Protein AF-A0A2W2H680-F1 (afdb_monomer_lite)

Foldseek 3Di:
DDPVVVVVVVVVVVVVCVVVVHDDDDDDLVNCQVPVQVVVVVVCVVVVPDDPPPDGRDDPDHRPDDPVNVVVVVVVVVVVVDPDDD

pLDDT: mean 83.33, std 11.84, range [46.09, 95.88]

Sequence (86 aa):
MTTWWIERDNAAWEAWFASAGMQPYVVRYEELCGDMAGVTRDIVAFLQIEMPTGRAVVARHRCQADELNERWIARYQREAAHPRPA

Organism: NCBI:txid2666298

Radius of gyration: 18.55 Å; chains: 1; bounding box: 39×31×52 Å

InterPro domains:
  IPR024628 Sulphotransferase Stf0, domain [PF09037] (6-79)
  IPR027417 P-loop containing nucleoside triphosphate hydrolase [G3DSA:3.40.50.300] (2-83)
  IPR027417 P-loop containing nucleoside triphosphate hydrolase [SSF52540] (5-80)

Structure (mmCIF, N/CA/C/O backbone):
data_AF-A0A2W2H680-F1
#
_entry.id   AF-A0A2W2H680-F1
#
loop_
_atom_site.group_PDB
_atom_site.id
_atom_site.type_symbol
_atom_site.label_atom_id
_atom_site.label_alt_id
_atom_site.label_comp_id
_atom_site.label_asym_id
_atom_site.label_entity_id
_atom_site.label_seq_id
_atom_site.pdbx_PDB_ins_code
_atom_site.Cartn_x
_atom_site.Cartn_y
_atom_site.Cartn_z
_atom_site.occupancy
_atom_site.B_iso_or_equiv
_atom_site.auth_seq_id
_atom_site.auth_comp_id
_atom_site.auth_asym_id
_atom_site.auth_atom_id
_atom_site.pdbx_PDB_model_num
ATOM 1 N N . MET A 1 1 ? 16.435 -7.611 -18.949 1.00 46.09 1 MET A N 1
ATOM 2 C CA . MET A 1 1 ? 15.992 -8.703 -18.058 1.00 46.09 1 MET A CA 1
ATOM 3 C C . MET A 1 1 ? 14.625 -8.298 -17.550 1.00 46.09 1 MET A C 1
ATOM 5 O O . MET A 1 1 ? 14.500 -7.264 -16.916 1.00 46.09 1 MET A O 1
ATOM 9 N N . THR A 1 2 ? 13.610 -8.974 -18.052 1.00 52.88 2 THR A N 1
ATOM 10 C CA . THR A 1 2 ? 12.228 -8.504 -18.165 1.00 52.88 2 THR A CA 1
ATOM 11 C C . THR A 1 2 ? 11.434 -8.640 -16.867 1.00 52.88 2 THR A C 1
ATOM 13 O O . THR A 1 2 ? 11.495 -9.676 -16.212 1.00 52.88 2 THR A O 1
ATOM 16 N N . THR A 1 3 ? 10.624 -7.625 -16.569 1.00 60.94 3 THR A N 1
ATOM 17 C CA . THR A 1 3 ? 9.696 -7.485 -15.429 1.00 60.94 3 THR A CA 1
ATOM 18 C C . THR A 1 3 ? 8.625 -8.587 -15.329 1.00 60.94 3 THR A C 1
ATOM 20 O O . THR A 1 3 ? 7.894 -8.630 -14.347 1.00 60.94 3 THR A O 1
ATOM 23 N N . TRP A 1 4 ? 8.577 -9.524 -16.286 1.00 66.31 4 TRP A N 1
ATOM 24 C CA . TRP A 1 4 ? 7.669 -10.680 -16.336 1.00 66.31 4 TRP A CA 1
ATOM 25 C C . TRP A 1 4 ? 7.573 -11.473 -15.025 1.00 66.31 4 TRP A C 1
ATOM 27 O O . TRP A 1 4 ? 6.534 -12.063 -14.748 1.00 66.31 4 TRP A O 1
ATOM 37 N N . TRP A 1 5 ? 8.633 -11.507 -14.210 1.00 81.62 5 TRP A N 1
ATOM 38 C CA . TRP A 1 5 ? 8.586 -12.189 -12.914 1.00 81.62 5 TRP A CA 1
ATOM 39 C C . TRP A 1 5 ? 7.693 -11.450 -11.900 1.00 81.62 5 TRP A C 1
ATOM 41 O O . TRP A 1 5 ? 6.954 -12.109 -11.182 1.00 81.62 5 TRP A O 1
ATOM 51 N N . ILE A 1 6 ? 7.700 -10.111 -11.888 1.00 80.00 6 ILE A N 1
ATOM 52 C CA . ILE A 1 6 ? 6.873 -9.302 -10.976 1.00 80.00 6 ILE A CA 1
ATOM 53 C C . ILE A 1 6 ? 5.394 -9.479 -11.320 1.00 80.00 6 ILE A C 1
ATOM 55 O O . ILE A 1 6 ? 4.576 -9.718 -10.440 1.00 80.00 6 ILE A O 1
ATOM 59 N N . GLU A 1 7 ? 5.052 -9.407 -12.607 1.00 84.56 7 GLU A N 1
ATOM 60 C CA . GLU A 1 7 ? 3.675 -9.599 -13.073 1.00 84.56 7 GLU A CA 1
ATOM 61 C C . GLU A 1 7 ? 3.177 -11.016 -12.780 1.00 84.56 7 GLU A C 1
ATOM 63 O O . GLU A 1 7 ? 2.059 -11.196 -12.299 1.00 84.56 7 GLU A O 1
ATOM 68 N N . ARG A 1 8 ? 4.025 -12.027 -13.007 1.00 89.88 8 ARG A N 1
ATOM 69 C CA . ARG A 1 8 ? 3.699 -13.421 -12.696 1.00 89.88 8 ARG A CA 1
ATOM 70 C C . ARG A 1 8 ? 3.493 -13.637 -11.199 1.00 89.88 8 ARG A C 1
ATOM 72 O O . ARG A 1 8 ? 2.559 -14.337 -10.817 1.00 89.88 8 ARG A O 1
ATOM 79 N N . ASP A 1 9 ? 4.356 -13.068 -10.367 1.00 87.88 9 ASP A N 1
ATOM 80 C CA . ASP A 1 9 ? 4.262 -13.218 -8.919 1.00 87.88 9 ASP A CA 1
ATOM 81 C C . ASP A 1 9 ? 3.023 -12.478 -8.375 1.00 87.88 9 ASP A C 1
ATOM 83 O O . ASP A 1 9 ? 2.311 -13.031 -7.538 1.00 87.88 9 ASP A O 1
ATOM 87 N N . ASN A 1 10 ? 2.685 -11.298 -8.914 1.00 87.94 10 ASN A N 1
ATOM 88 C CA . ASN A 1 10 ? 1.435 -10.595 -8.595 1.00 87.94 10 ASN A CA 1
ATOM 89 C C . ASN A 1 10 ? 0.200 -11.424 -8.981 1.00 87.94 10 ASN A C 1
ATOM 91 O O . ASN A 1 10 ? -0.692 -11.620 -8.157 1.00 87.94 10 ASN A O 1
ATOM 95 N N . ALA A 1 11 ? 0.176 -11.985 -10.193 1.00 90.38 11 ALA A N 1
ATOM 96 C CA . ALA A 1 11 ? -0.919 -12.842 -10.645 1.00 90.38 11 ALA A CA 1
ATOM 97 C C . ALA A 1 11 ? -1.057 -14.117 -9.790 1.00 90.38 11 ALA A C 1
ATOM 99 O O . ALA A 1 11 ? -2.166 -14.591 -9.540 1.00 90.38 11 ALA A O 1
ATOM 100 N N . ALA A 1 12 ? 0.059 -14.672 -9.304 1.00 92.62 12 ALA A N 1
ATOM 101 C CA . ALA A 1 12 ? 0.042 -15.820 -8.401 1.00 92.62 12 ALA A CA 1
ATOM 102 C C . ALA A 1 12 ? -0.592 -15.476 -7.043 1.00 92.62 12 ALA A C 1
ATOM 104 O O . ALA A 1 12 ? -1.371 -16.272 -6.515 1.00 92.62 12 ALA A O 1
ATOM 105 N N . TRP A 1 13 ? -0.311 -14.286 -6.500 1.00 93.31 13 TRP A N 1
ATOM 106 C CA . TRP A 1 13 ? -0.972 -13.790 -5.291 1.00 93.31 13 TRP A CA 1
ATOM 107 C C . TRP A 1 13 ? -2.476 -13.606 -5.493 1.00 93.31 13 TRP A C 1
ATOM 109 O O . TRP A 1 13 ? -3.257 -14.096 -4.678 1.00 93.31 13 TRP A O 1
ATOM 119 N N . GLU A 1 14 ? -2.893 -12.965 -6.587 1.00 91.94 14 GLU A N 1
ATOM 120 C CA . GLU A 1 14 ? -4.312 -12.775 -6.919 1.00 91.94 14 GLU A CA 1
ATOM 121 C C . GLU A 1 14 ? -5.060 -14.112 -7.013 1.00 91.94 14 GLU A C 1
ATOM 123 O O . GLU A 1 14 ? -6.117 -14.284 -6.400 1.00 91.94 14 GLU A O 1
ATOM 128 N N . ALA A 1 15 ? -4.479 -15.092 -7.712 1.00 93.50 15 ALA A N 1
ATOM 129 C CA . ALA A 1 15 ? -5.052 -16.429 -7.835 1.00 93.50 15 ALA A CA 1
ATOM 130 C C . ALA A 1 15 ? -5.156 -17.148 -6.481 1.00 93.50 15 ALA A C 1
ATOM 132 O O . ALA A 1 15 ? -6.152 -17.823 -6.213 1.00 93.50 15 ALA A O 1
ATOM 133 N N . TRP A 1 16 ? -4.156 -16.995 -5.610 1.00 95.50 16 TRP A N 1
ATOM 134 C CA . TRP A 1 16 ? -4.179 -17.597 -4.280 1.00 95.50 16 TRP A CA 1
ATOM 135 C C . TRP A 1 16 ? -5.277 -16.990 -3.396 1.00 95.50 16 TRP A C 1
ATOM 137 O O . TRP A 1 16 ? -6.056 -17.741 -2.803 1.00 95.50 16 TRP A O 1
ATOM 147 N N . PHE A 1 17 ? -5.415 -15.658 -3.368 1.00 94.19 17 PHE A N 1
ATOM 148 C CA . PHE A 1 17 ? -6.498 -14.995 -2.629 1.00 94.19 17 PHE A CA 1
ATOM 149 C C . PHE A 1 17 ? -7.877 -15.435 -3.131 1.00 94.19 17 PHE A C 1
ATOM 151 O O . PHE A 1 17 ? -8.734 -15.803 -2.324 1.00 94.19 17 PHE A O 1
ATOM 158 N N . ALA A 1 18 ? -8.060 -15.491 -4.455 1.00 93.25 18 ALA A N 1
ATOM 159 C CA . ALA A 1 18 ? -9.290 -15.978 -5.069 1.00 93.25 18 ALA A CA 1
ATOM 160 C C . ALA A 1 18 ? -9.587 -17.439 -4.690 1.00 93.25 18 ALA A C 1
ATOM 162 O O . ALA A 1 18 ? -10.726 -17.769 -4.360 1.00 93.25 18 ALA A O 1
ATOM 163 N N . SER A 1 19 ? -8.566 -18.307 -4.664 1.00 95.88 19 SER A N 1
ATOM 164 C CA . SER A 1 19 ? -8.720 -19.717 -4.274 1.00 95.88 19 SER A CA 1
ATOM 165 C C . SER A 1 19 ? -9.164 -19.895 -2.817 1.00 95.88 19 SER A C 1
ATOM 167 O O . SER A 1 19 ? -9.855 -20.858 -2.494 1.00 95.88 19 SER A O 1
ATOM 169 N N . ALA A 1 20 ? -8.807 -18.946 -1.950 1.00 94.38 20 ALA A N 1
ATOM 170 C CA . ALA A 1 20 ? -9.197 -18.921 -0.546 1.00 94.38 20 ALA A CA 1
ATOM 171 C C . ALA A 1 20 ? -10.518 -18.168 -0.288 1.00 94.38 20 ALA A C 1
ATOM 173 O O . ALA A 1 20 ? -10.922 -18.038 0.867 1.00 94.38 20 ALA A O 1
ATOM 174 N N . GLY A 1 21 ? -11.182 -17.644 -1.329 1.00 94.19 21 GLY A N 1
ATOM 175 C CA . GLY A 1 21 ? -12.387 -16.818 -1.186 1.00 94.19 21 GLY A CA 1
ATOM 176 C C . GLY A 1 21 ? -12.139 -15.490 -0.463 1.00 94.19 21 GLY A C 1
ATOM 177 O O . GLY A 1 21 ? -13.070 -14.904 0.085 1.00 94.19 21 GLY A O 1
ATOM 178 N N . MET A 1 22 ? -10.888 -15.028 -0.425 1.00 93.25 22 MET A N 1
ATOM 179 C CA . MET A 1 22 ? -10.496 -13.787 0.232 1.00 93.25 22 MET A CA 1
ATOM 180 C C . MET A 1 22 ? -10.487 -12.640 -0.772 1.00 93.25 22 MET A C 1
ATOM 182 O O . MET A 1 22 ? -9.923 -12.757 -1.858 1.00 93.25 22 MET A O 1
ATOM 186 N N . GLN A 1 23 ? -11.059 -11.504 -0.380 1.00 90.00 23 GLN A N 1
ATOM 187 C CA . GLN A 1 23 ? -10.947 -10.258 -1.127 1.00 90.00 23 GLN A CA 1
ATOM 188 C C . GLN A 1 23 ? -9.821 -9.414 -0.512 1.00 90.00 23 GLN A C 1
ATOM 190 O O . GLN A 1 23 ? -9.991 -8.911 0.598 1.00 90.00 23 GLN A O 1
ATOM 195 N N . PRO A 1 24 ? -8.660 -9.268 -1.173 1.00 92.00 24 PRO A N 1
ATOM 196 C CA . PRO A 1 24 ? -7.579 -8.449 -0.647 1.00 92.00 24 PRO A CA 1
ATOM 197 C C . PRO A 1 24 ? -7.899 -6.959 -0.814 1.00 92.00 24 PRO A C 1
ATOM 199 O O . PRO A 1 24 ? -8.461 -6.537 -1.826 1.00 92.00 24 PRO A O 1
ATOM 202 N N . TYR A 1 25 ? -7.477 -6.150 0.155 1.00 93.31 25 TYR A N 1
ATOM 203 C CA . TYR A 1 25 ? -7.379 -4.707 -0.034 1.00 93.31 25 TYR A CA 1
ATOM 204 C C . TYR A 1 25 ? -6.062 -4.394 -0.746 1.00 93.31 25 TYR A C 1
ATOM 206 O O . TYR A 1 25 ? -4.982 -4.590 -0.185 1.00 93.31 25 TYR A O 1
ATOM 214 N N . VAL A 1 26 ? -6.149 -3.963 -2.004 1.00 92.56 26 VAL A N 1
ATOM 215 C CA . VAL A 1 26 ? -4.974 -3.699 -2.840 1.00 92.56 26 VAL A CA 1
ATOM 216 C C . VAL A 1 26 ? -4.444 -2.303 -2.539 1.00 92.56 26 VAL A C 1
ATOM 218 O O . VAL A 1 26 ? -5.171 -1.322 -2.646 1.00 92.56 26 VAL A O 1
ATOM 221 N N . VAL A 1 27 ? -3.163 -2.222 -2.187 1.00 93.00 27 VAL A N 1
ATOM 222 C CA . VAL A 1 27 ? -2.465 -0.962 -1.919 1.00 93.00 27 VAL A CA 1
ATOM 223 C C . VAL A 1 27 ? -1.338 -0.806 -2.918 1.00 93.00 27 VAL A C 1
ATOM 225 O O . VAL A 1 27 ? -0.469 -1.677 -3.012 1.00 93.00 27 VAL A O 1
ATOM 228 N N . ARG A 1 28 ? -1.312 0.319 -3.633 1.00 89.88 28 ARG A N 1
ATOM 229 C CA . ARG A 1 28 ? -0.172 0.663 -4.480 1.00 89.88 28 ARG A CA 1
ATOM 230 C C . ARG A 1 28 ? 0.864 1.421 -3.671 1.00 89.88 28 ARG A C 1
ATOM 232 O O . ARG A 1 28 ? 0.540 2.245 -2.815 1.00 89.88 28 ARG A O 1
ATOM 239 N N . TYR A 1 29 ? 2.130 1.157 -3.962 1.00 85.56 29 TYR A N 1
ATOM 240 C CA . TYR A 1 29 ? 3.234 1.795 -3.258 1.00 85.56 29 TYR A CA 1
ATOM 241 C C . TYR A 1 29 ? 3.220 3.320 -3.435 1.00 85.56 29 TYR A C 1
ATOM 243 O O . TYR A 1 29 ? 3.466 4.055 -2.482 1.00 85.56 29 TYR A O 1
ATOM 251 N N . GLU A 1 30 ? 2.877 3.800 -4.630 1.00 85.00 30 GLU A N 1
ATOM 252 C CA . GLU A 1 30 ? 2.817 5.227 -4.945 1.00 85.00 30 GLU A CA 1
ATOM 253 C C . GLU A 1 30 ? 1.712 5.940 -4.155 1.00 85.00 30 GLU A C 1
ATOM 255 O O . GLU A 1 30 ? 1.931 7.031 -3.631 1.00 85.00 30 GLU A O 1
ATOM 260 N N . GLU A 1 31 ? 0.551 5.298 -4.009 1.00 89.38 31 GLU A N 1
ATOM 261 C CA . GLU A 1 31 ? -0.573 5.805 -3.211 1.00 89.38 31 GLU A CA 1
ATOM 262 C C . GLU A 1 31 ? -0.202 5.852 -1.727 1.00 89.38 31 GLU A C 1
ATOM 264 O O . GLU A 1 31 ? -0.398 6.869 -1.060 1.00 89.38 31 GLU A O 1
ATOM 269 N N . LEU A 1 32 ? 0.417 4.778 -1.225 1.00 90.44 32 LEU A N 1
ATOM 270 C CA . LEU A 1 32 ? 0.896 4.704 0.152 1.00 90.44 32 LEU A CA 1
ATOM 271 C C . LEU A 1 32 ? 1.948 5.777 0.444 1.00 90.44 32 LEU A C 1
ATOM 273 O O . LEU A 1 32 ? 1.909 6.390 1.505 1.00 90.44 32 LEU A O 1
ATOM 277 N N . CYS A 1 33 ? 2.886 6.021 -0.471 1.00 88.69 33 CYS A N 1
ATOM 278 C CA . CYS A 1 33 ? 3.877 7.080 -0.306 1.00 88.69 33 CYS A CA 1
ATOM 279 C C . CYS A 1 33 ? 3.262 8.486 -0.360 1.00 88.69 33 CYS A C 1
ATOM 281 O O . CYS A 1 33 ? 3.741 9.367 0.355 1.00 88.69 33 CYS A O 1
ATOM 283 N N . GLY A 1 34 ? 2.228 8.694 -1.180 1.00 87.75 34 GLY A N 1
ATOM 284 C CA . GLY A 1 34 ? 1.537 9.978 -1.309 1.00 87.75 34 GLY A CA 1
ATOM 285 C C . GLY A 1 34 ? 0.711 10.359 -0.077 1.00 87.75 34 GLY A C 1
ATOM 286 O O . GLY A 1 34 ? 0.733 11.519 0.331 1.00 87.75 34 GLY A O 1
ATOM 287 N N . ASP A 1 35 ? 0.025 9.395 0.548 1.00 90.25 35 ASP A N 1
ATOM 288 C CA . ASP A 1 35 ? -0.719 9.597 1.799 1.00 90.25 35 ASP A CA 1
ATOM 289 C C . ASP A 1 35 ? -0.739 8.331 2.675 1.00 90.25 35 ASP A C 1
ATOM 291 O O . ASP A 1 35 ? -1.722 7.590 2.748 1.00 90.25 35 ASP A O 1
ATOM 295 N N . MET A 1 36 ? 0.351 8.108 3.415 1.00 91.00 36 MET A N 1
ATOM 296 C CA . MET A 1 36 ? 0.474 6.965 4.329 1.00 91.00 36 MET A CA 1
ATOM 297 C C . MET A 1 36 ? -0.651 6.906 5.367 1.00 91.00 36 MET A C 1
ATOM 299 O O . MET A 1 36 ? -1.114 5.822 5.733 1.00 91.00 36 MET A O 1
ATOM 303 N N . ALA A 1 37 ? -1.064 8.064 5.887 1.00 91.81 37 ALA A N 1
ATOM 304 C CA . ALA A 1 37 ? -2.075 8.123 6.930 1.00 91.81 37 ALA A CA 1
ATOM 305 C C . ALA A 1 37 ? -3.472 7.841 6.359 1.00 91.81 37 ALA A C 1
ATOM 307 O O . ALA A 1 37 ? -4.249 7.154 7.018 1.00 91.81 37 ALA A O 1
ATOM 308 N N . GLY A 1 38 ? -3.776 8.339 5.157 1.00 92.19 38 GLY A N 1
ATOM 309 C CA . GLY A 1 38 ? -4.992 8.036 4.400 1.00 92.19 38 GLY A CA 1
ATOM 310 C C . GLY A 1 38 ? -5.124 6.562 4.094 1.00 92.19 38 GLY A C 1
ATOM 311 O O . GLY A 1 38 ? -6.046 5.932 4.601 1.00 92.19 38 GLY A O 1
ATOM 312 N N . VAL A 1 39 ? -4.134 5.985 3.415 1.00 94.50 39 VAL A N 1
ATOM 313 C CA . VAL A 1 39 ? -4.149 4.558 3.064 1.00 94.50 39 VAL A CA 1
ATOM 314 C C . VAL A 1 39 ? -4.289 3.672 4.305 1.00 94.50 39 VAL A C 1
ATOM 316 O O . VAL A 1 39 ? -5.036 2.698 4.299 1.00 94.50 39 VAL A O 1
ATOM 319 N N . THR A 1 40 ? -3.634 4.025 5.415 1.00 92.38 40 THR A N 1
ATOM 320 C CA . THR A 1 40 ? -3.788 3.278 6.674 1.00 92.38 40 THR A CA 1
ATOM 321 C C . THR A 1 40 ? -5.205 3.394 7.252 1.00 92.38 40 THR A C 1
ATOM 323 O O . THR A 1 40 ? -5.723 2.407 7.774 1.00 92.38 40 THR A O 1
ATOM 326 N N . ARG A 1 41 ? -5.855 4.565 7.167 1.00 92.19 41 ARG A N 1
ATOM 327 C CA . ARG A 1 41 ? -7.266 4.714 7.571 1.00 92.19 41 ARG A CA 1
ATOM 328 C C . ARG A 1 41 ? -8.184 3.865 6.695 1.00 92.19 41 ARG A C 1
ATOM 330 O O . ARG A 1 41 ? -9.087 3.235 7.236 1.00 92.19 41 ARG A O 1
ATOM 337 N N . ASP A 1 42 ? -7.925 3.802 5.394 1.00 93.69 42 ASP A N 1
ATOM 338 C CA . ASP A 1 42 ? -8.738 3.014 4.468 1.00 93.69 42 ASP A CA 1
ATOM 339 C C . ASP A 1 42 ? -8.605 1.509 4.739 1.00 93.69 42 ASP A C 1
ATOM 341 O O . ASP A 1 42 ? -9.608 0.802 4.771 1.00 93.69 42 ASP A O 1
ATOM 345 N N . ILE A 1 43 ? -7.394 1.024 5.049 1.00 94.12 43 ILE A N 1
ATOM 346 C CA . ILE A 1 43 ? -7.163 -0.365 5.485 1.00 94.12 43 ILE A CA 1
ATOM 347 C C . ILE A 1 43 ? -7.949 -0.669 6.766 1.00 94.12 43 ILE A C 1
ATOM 349 O O . ILE A 1 43 ? -8.608 -1.700 6.865 1.00 94.12 43 ILE A O 1
ATOM 353 N N . VAL A 1 44 ? -7.890 0.222 7.757 1.00 93.06 44 VAL A N 1
ATOM 354 C CA . VAL A 1 44 ? -8.625 0.064 9.021 1.00 93.06 44 VAL A CA 1
ATOM 355 C C . VAL A 1 44 ? -10.136 0.010 8.779 1.00 93.06 44 VAL A C 1
ATOM 357 O O . VAL A 1 44 ? -10.812 -0.842 9.356 1.00 93.06 44 VAL A O 1
ATOM 360 N N . ALA A 1 45 ? -10.653 0.874 7.901 1.00 92.25 45 ALA A N 1
ATOM 361 C CA . ALA A 1 45 ? -12.059 0.888 7.516 1.00 92.25 45 ALA A CA 1
ATOM 362 C C . ALA A 1 45 ? -12.462 -0.396 6.773 1.00 92.25 45 ALA A C 1
ATOM 364 O O . ALA A 1 45 ? -13.494 -0.984 7.090 1.00 92.25 45 ALA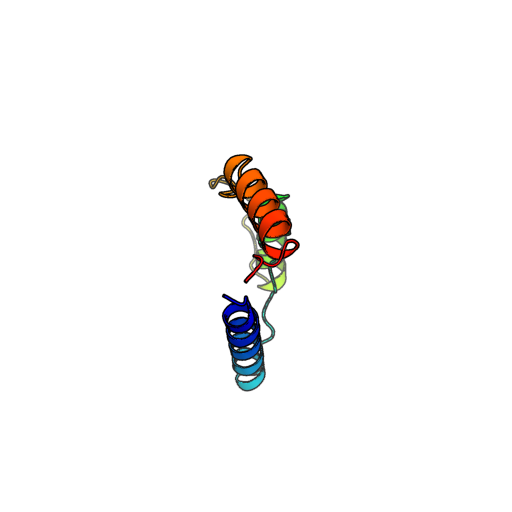 A O 1
ATOM 365 N N . PHE A 1 46 ? -11.629 -0.867 5.840 1.00 93.81 46 PHE A N 1
ATOM 366 C CA . PHE A 1 46 ? -11.831 -2.121 5.114 1.00 93.81 46 PHE A CA 1
ATOM 367 C C . PHE A 1 46 ? -11.872 -3.333 6.053 1.00 93.81 46 PHE A C 1
ATOM 369 O O . PHE A 1 46 ? -12.728 -4.201 5.910 1.00 93.81 46 PHE A O 1
ATOM 376 N N . LEU A 1 47 ? -10.981 -3.371 7.048 1.00 92.44 47 LEU A N 1
ATOM 377 C CA . LEU A 1 47 ? -10.936 -4.423 8.067 1.00 92.44 47 LEU A CA 1
ATOM 378 C C . LEU A 1 47 ? -12.029 -4.284 9.138 1.00 92.44 47 LEU A C 1
ATOM 380 O O . LEU A 1 47 ? -12.116 -5.135 10.020 1.00 92.44 47 LEU A O 1
ATOM 384 N N . GLN A 1 48 ? -12.839 -3.220 9.084 1.00 93.06 48 GLN A N 1
ATOM 385 C CA . GLN A 1 48 ? -13.885 -2.908 10.062 1.00 93.06 48 GLN A CA 1
ATOM 386 C C . GLN A 1 48 ? -13.357 -2.847 11.506 1.00 93.06 48 GLN A C 1
ATOM 388 O O . GLN A 1 48 ? -14.040 -3.229 12.456 1.00 93.06 48 GLN A O 1
ATOM 393 N N . ILE A 1 49 ? -12.123 -2.368 11.674 1.00 91.12 49 ILE A N 1
ATOM 394 C CA . ILE A 1 49 ? -11.501 -2.211 12.988 1.00 91.12 49 ILE A CA 1
ATOM 395 C C . ILE A 1 49 ? -11.952 -0.880 13.586 1.00 91.12 49 ILE A C 1
ATOM 397 O O . ILE A 1 49 ? -11.751 0.186 13.001 1.00 91.12 49 ILE A O 1
ATOM 401 N N . GLU A 1 50 ? -12.518 -0.928 14.788 1.00 87.44 50 GLU A N 1
ATOM 402 C CA . GLU A 1 50 ? -12.855 0.280 15.535 1.00 87.44 50 GLU A CA 1
ATOM 403 C C . GLU A 1 50 ? -11.586 0.977 16.040 1.00 87.44 50 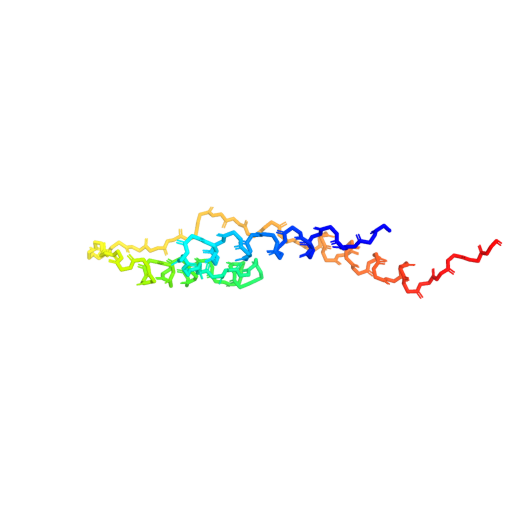GLU A C 1
ATOM 405 O O . GLU A 1 50 ? -10.767 0.403 16.764 1.00 87.44 50 GLU A O 1
ATOM 410 N N . MET A 1 51 ? -11.427 2.247 15.671 1.00 81.81 51 MET A N 1
ATOM 411 C CA . MET A 1 51 ? -10.330 3.072 16.167 1.00 81.81 51 MET A CA 1
ATOM 412 C C . MET A 1 51 ? -10.709 3.721 17.499 1.00 81.81 51 MET A C 1
ATOM 414 O O . MET A 1 51 ? -11.774 4.335 17.589 1.00 81.81 51 MET A O 1
ATOM 418 N N . PRO A 1 52 ? -9.831 3.677 18.519 1.00 83.38 52 PRO A N 1
ATOM 419 C CA . PRO A 1 52 ? -10.075 4.385 19.766 1.00 83.38 52 PRO A CA 1
ATOM 420 C C . PRO A 1 52 ? -10.256 5.883 19.508 1.00 83.38 52 PRO A C 1
ATOM 422 O O . PRO A 1 52 ? -9.463 6.499 18.786 1.00 83.38 52 PRO A O 1
ATOM 425 N N . THR A 1 53 ? -11.264 6.484 20.137 1.00 76.44 53 THR A N 1
ATOM 426 C CA . THR A 1 53 ? -11.536 7.919 20.026 1.00 76.44 53 THR A CA 1
ATOM 427 C C . THR A 1 53 ? -10.285 8.731 20.372 1.00 76.44 53 THR A C 1
ATOM 429 O O . THR A 1 53 ? -9.660 8.525 21.411 1.00 76.44 53 THR A O 1
ATOM 432 N N . GLY A 1 54 ? -9.892 9.649 19.484 1.00 78.62 54 GLY A N 1
ATOM 433 C CA . GLY A 1 54 ? -8.703 10.494 19.659 1.00 78.62 54 GLY A CA 1
ATOM 434 C C . GLY A 1 54 ? -7.367 9.844 19.271 1.00 78.62 54 GLY A C 1
ATOM 435 O O . GLY A 1 54 ? -6.326 10.494 19.370 1.00 78.62 54 GLY A O 1
ATOM 436 N N . ARG A 1 55 ? -7.353 8.590 18.795 1.00 80.94 55 ARG A N 1
ATOM 437 C CA . ARG A 1 55 ? -6.139 7.944 18.275 1.00 80.94 55 ARG A CA 1
ATOM 438 C C . ARG A 1 55 ? -5.877 8.385 16.832 1.00 80.94 55 ARG A C 1
ATOM 440 O O . ARG A 1 55 ? -6.540 7.932 15.905 1.00 80.94 55 ARG A O 1
ATOM 447 N N . ALA A 1 56 ? -4.869 9.232 16.634 1.00 82.38 56 ALA A N 1
ATOM 448 C CA . ALA A 1 56 ? -4.433 9.621 15.296 1.00 82.38 56 ALA A CA 1
ATOM 449 C C . ALA A 1 56 ? -3.587 8.523 14.631 1.00 82.38 56 ALA A C 1
ATOM 451 O O . ALA A 1 56 ? -2.676 7.956 15.243 1.00 82.38 56 ALA A O 1
ATOM 452 N N . VAL A 1 57 ? -3.856 8.272 13.351 1.00 84.50 57 VAL A N 1
ATOM 453 C CA . VAL A 1 57 ? -2.961 7.518 12.471 1.00 84.50 57 VAL A CA 1
ATOM 454 C C . VAL A 1 57 ? -1.864 8.468 12.004 1.00 84.50 57 VAL A C 1
ATOM 456 O O . VAL A 1 57 ? -2.144 9.454 11.326 1.00 84.50 57 VAL A O 1
ATOM 459 N N . VAL A 1 58 ? -0.621 8.185 12.390 1.00 83.88 58 VAL A N 1
ATOM 460 C CA . VAL A 1 58 ? 0.532 9.045 12.098 1.00 83.88 58 VAL A CA 1
ATOM 461 C C . VAL A 1 58 ? 1.582 8.239 11.351 1.00 83.88 58 VAL A C 1
ATOM 463 O O . VAL A 1 58 ? 2.036 7.201 11.838 1.00 83.88 58 VAL A O 1
ATOM 466 N N . ALA A 1 59 ? 1.989 8.739 10.187 1.00 82.88 59 ALA A N 1
ATOM 467 C CA . ALA A 1 59 ? 3.082 8.167 9.419 1.00 82.88 59 ALA A CA 1
ATOM 468 C C . ALA A 1 59 ? 4.391 8.267 10.217 1.00 82.88 59 ALA A C 1
ATOM 470 O O . ALA A 1 59 ? 4.825 9.355 10.594 1.00 82.88 59 ALA A O 1
ATOM 471 N N . ARG A 1 60 ? 5.013 7.120 10.502 1.00 80.75 60 ARG A N 1
ATOM 472 C CA . ARG A 1 60 ? 6.330 7.046 11.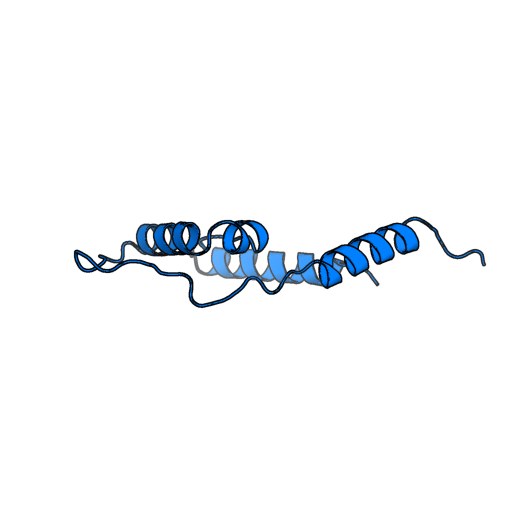165 1.00 80.75 60 ARG A CA 1
ATOM 473 C C . ARG A 1 60 ? 7.457 6.700 10.202 1.00 80.75 60 ARG A C 1
ATOM 475 O O . ARG A 1 60 ? 8.623 6.939 10.505 1.00 80.75 60 ARG A O 1
ATOM 482 N N . HIS A 1 61 ? 7.105 6.121 9.060 1.00 77.31 61 HIS A N 1
ATOM 483 C CA . HIS A 1 61 ? 8.042 5.753 8.015 1.00 77.31 61 HIS A CA 1
ATOM 484 C C . HIS A 1 61 ? 8.134 6.872 6.983 1.00 77.31 61 HIS A C 1
ATOM 486 O O . HIS A 1 61 ? 7.191 7.634 6.786 1.00 77.31 61 HIS A O 1
ATOM 492 N N . ARG A 1 62 ? 9.298 6.977 6.343 1.00 74.94 62 ARG A N 1
ATOM 493 C CA . ARG A 1 62 ? 9.490 7.841 5.180 1.00 74.94 62 ARG A CA 1
ATOM 494 C C . ARG A 1 62 ? 9.378 6.997 3.919 1.00 74.94 62 ARG A C 1
ATOM 496 O O . ARG A 1 62 ? 9.768 5.828 3.938 1.00 74.94 62 ARG A O 1
ATOM 503 N N . CYS A 1 63 ? 8.847 7.593 2.852 1.00 78.19 63 CYS A N 1
ATOM 504 C CA . CYS A 1 63 ? 8.870 6.963 1.539 1.00 78.19 63 CYS A CA 1
ATOM 505 C C . CYS A 1 63 ? 10.324 6.630 1.180 1.00 78.19 63 CYS A C 1
ATOM 507 O O . CYS A 1 63 ? 11.219 7.451 1.376 1.00 78.19 63 CYS A O 1
ATOM 509 N N . GLN A 1 64 ? 10.553 5.403 0.716 1.00 75.25 64 GLN A N 1
ATOM 510 C CA . GLN A 1 64 ? 11.885 4.925 0.335 1.00 75.25 64 GLN A CA 1
ATOM 511 C C . GLN A 1 64 ? 12.200 5.227 -1.135 1.00 75.25 64 GLN A C 1
ATOM 513 O O . GLN A 1 64 ? 13.311 4.976 -1.588 1.00 75.25 64 GLN A O 1
ATOM 518 N N . ALA A 1 65 ? 11.223 5.750 -1.883 1.00 72.12 65 ALA A N 1
ATOM 519 C CA . ALA A 1 65 ? 11.474 6.323 -3.192 1.00 72.12 65 ALA A CA 1
ATOM 520 C C . ALA A 1 65 ? 11.933 7.768 -3.000 1.00 72.12 65 ALA A C 1
ATOM 522 O O . ALA A 1 65 ? 11.250 8.565 -2.357 1.00 72.12 65 ALA A O 1
ATOM 523 N N . ASP A 1 66 ? 13.108 8.064 -3.536 1.00 73.94 66 ASP A N 1
ATOM 524 C CA . ASP A 1 66 ? 13.733 9.376 -3.523 1.00 73.94 66 ASP A CA 1
ATOM 525 C C . A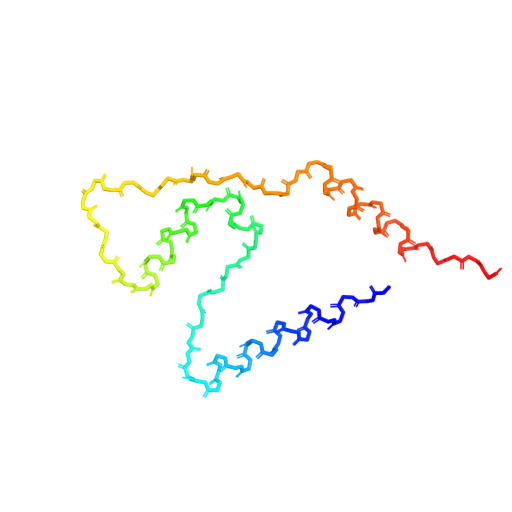SP A 1 66 ? 14.178 9.775 -4.942 1.00 73.94 66 ASP A C 1
AT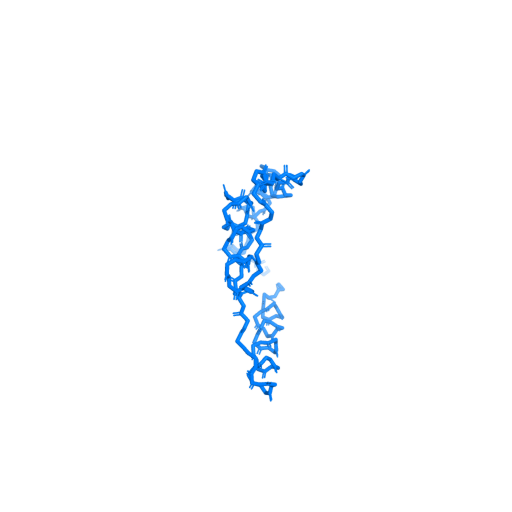OM 527 O O . ASP A 1 66 ? 14.045 9.019 -5.911 1.00 73.94 66 ASP A O 1
ATOM 531 N N . GLU A 1 67 ? 14.761 10.967 -5.065 1.00 73.06 67 GLU A N 1
ATOM 532 C CA . GLU A 1 67 ? 15.305 11.481 -6.328 1.00 73.06 67 GLU A CA 1
ATOM 533 C C . GLU A 1 67 ? 16.387 10.569 -6.937 1.00 73.06 67 GLU A C 1
ATOM 535 O O . GLU A 1 67 ? 16.678 10.635 -8.136 1.00 73.06 67 GLU A O 1
ATOM 540 N N . LEU A 1 68 ? 17.059 9.735 -6.133 1.00 77.00 68 LEU A N 1
ATOM 541 C CA . LEU A 1 68 ? 18.022 8.772 -6.652 1.00 77.00 68 LEU A CA 1
ATOM 542 C C . LEU A 1 68 ? 17.287 7.656 -7.397 1.00 77.00 68 LEU A C 1
ATOM 544 O O . LEU A 1 68 ? 17.632 7.402 -8.551 1.00 77.00 68 LEU A O 1
ATOM 548 N N . ASN A 1 69 ? 16.241 7.071 -6.814 1.00 75.88 69 ASN A N 1
ATOM 549 C CA . ASN A 1 69 ? 15.414 6.076 -7.503 1.00 75.88 69 ASN A CA 1
ATOM 550 C C . ASN A 1 69 ? 14.829 6.617 -8.815 1.00 75.88 69 ASN A C 1
ATOM 552 O O . ASN A 1 69 ? 14.912 5.943 -9.843 1.00 75.88 69 ASN A O 1
ATOM 556 N N . GLU A 1 70 ? 14.316 7.848 -8.822 1.00 81.50 70 GLU A N 1
ATOM 557 C CA . GLU A 1 70 ? 13.769 8.474 -10.035 1.00 81.50 70 GLU A CA 1
ATOM 558 C C . GLU A 1 70 ? 14.822 8.620 -11.141 1.00 81.50 70 GLU A C 1
ATOM 560 O O . GLU A 1 70 ? 14.579 8.274 -12.302 1.00 81.50 70 GLU A O 1
ATOM 565 N N . ARG A 1 71 ? 16.035 9.067 -10.786 1.00 84.12 71 ARG A N 1
ATOM 566 C CA . ARG A 1 71 ? 17.150 9.188 -11.740 1.00 84.12 71 ARG A CA 1
ATOM 567 C C . ARG A 1 71 ? 17.550 7.840 -12.332 1.00 84.12 71 ARG A C 1
ATOM 569 O O . ARG A 1 71 ? 17.871 7.771 -13.521 1.00 84.12 71 ARG A O 1
ATOM 576 N N . TRP A 1 72 ? 17.530 6.782 -11.526 1.00 85.44 72 TRP A N 1
ATOM 577 C CA . TRP A 1 72 ? 17.849 5.429 -11.978 1.00 85.44 72 TRP A CA 1
ATOM 578 C C . TRP A 1 72 ? 16.761 4.854 -12.885 1.00 85.44 72 TRP A C 1
ATOM 580 O O . TRP A 1 72 ? 17.094 4.316 -13.940 1.00 85.44 72 TRP A O 1
ATOM 590 N N . ILE A 1 73 ? 15.481 5.045 -12.546 1.00 85.25 73 ILE A N 1
ATOM 591 C CA . ILE A 1 73 ? 14.347 4.662 -13.401 1.00 85.25 73 ILE A CA 1
ATOM 592 C C . ILE A 1 73 ? 14.446 5.370 -14.756 1.00 85.25 73 ILE A C 1
ATOM 594 O O . ILE A 1 73 ? 14.420 4.714 -15.798 1.00 85.25 73 ILE A O 1
ATOM 598 N N . ALA A 1 74 ? 14.640 6.692 -14.754 1.00 85.88 74 ALA A N 1
ATOM 599 C CA . ALA A 1 74 ? 14.748 7.476 -15.980 1.00 85.88 74 ALA A CA 1
ATOM 600 C C . ALA A 1 74 ? 15.940 7.033 -16.843 1.00 85.88 74 ALA A C 1
ATOM 602 O O . ALA A 1 74 ? 15.843 6.965 -18.069 1.00 85.88 74 ALA A O 1
ATOM 603 N N . ARG A 1 75 ? 17.079 6.711 -16.217 1.00 86.75 75 ARG A N 1
ATOM 604 C CA . ARG A 1 75 ? 18.246 6.177 -16.926 1.00 86.75 75 ARG A CA 1
ATOM 605 C C . ARG A 1 75 ? 17.954 4.810 -17.540 1.00 86.75 75 ARG A C 1
ATOM 607 O O . ARG A 1 75 ? 18.217 4.634 -18.726 1.00 86.75 75 ARG A O 1
ATOM 614 N N . TYR A 1 76 ? 17.393 3.885 -16.766 1.00 83.31 76 TYR A N 1
ATOM 615 C CA . TYR A 1 76 ? 17.048 2.548 -17.240 1.00 83.31 76 TYR A CA 1
ATOM 616 C C . TYR A 1 76 ? 16.077 2.601 -18.421 1.00 83.31 76 TYR A C 1
ATOM 618 O O . TYR A 1 76 ? 16.306 1.937 -19.424 1.00 83.31 76 TYR A O 1
ATOM 626 N N . GLN A 1 77 ? 15.032 3.429 -18.347 1.00 84.94 77 GLN A N 1
ATOM 627 C CA . GLN A 1 77 ? 14.067 3.592 -19.438 1.00 84.94 77 GLN A CA 1
ATOM 628 C C . GLN A 1 77 ? 14.731 4.108 -20.722 1.00 84.94 77 GLN A C 1
ATOM 630 O O . GLN A 1 77 ? 14.444 3.596 -21.803 1.00 84.94 77 GLN A O 1
ATOM 635 N N . ARG A 1 78 ? 15.660 5.072 -20.615 1.00 86.44 78 ARG A N 1
ATOM 636 C CA . ARG A 1 78 ? 16.439 5.557 -21.768 1.00 86.44 78 ARG A CA 1
ATOM 637 C C . ARG A 1 78 ? 17.327 4.469 -22.371 1.00 86.44 78 ARG A C 1
ATOM 639 O O . ARG A 1 78 ? 17.385 4.350 -23.589 1.00 86.44 78 ARG A O 1
ATOM 646 N N . GLU A 1 79 ? 18.011 3.689 -21.538 1.00 84.81 79 GLU A N 1
ATOM 647 C CA . GLU A 1 79 ? 18.897 2.609 -21.991 1.00 84.81 79 GLU A CA 1
ATOM 648 C C . GLU A 1 79 ? 18.107 1.421 -22.569 1.00 84.81 79 GLU A C 1
ATOM 650 O O . GLU A 1 79 ? 18.510 0.847 -23.573 1.00 84.81 79 GLU A O 1
ATOM 655 N N . ALA A 1 80 ? 16.944 1.087 -22.004 1.00 78.19 80 ALA A N 1
ATOM 656 C CA . 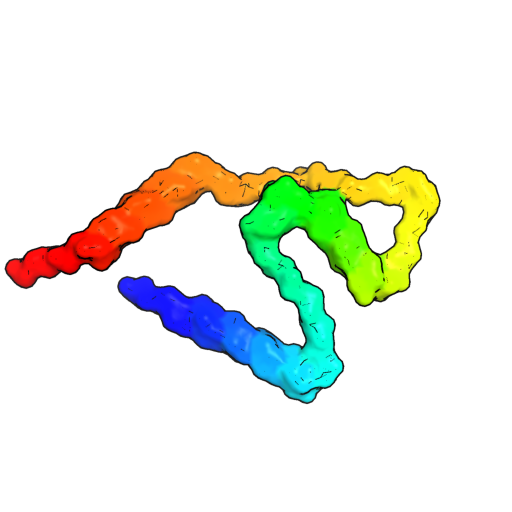ALA A 1 80 ? 16.057 0.044 -22.519 1.00 78.19 80 ALA A CA 1
ATOM 657 C C . ALA A 1 80 ? 15.399 0.432 -23.856 1.00 78.19 80 ALA A C 1
ATOM 659 O O . ALA A 1 80 ? 15.150 -0.436 -24.691 1.00 78.19 80 ALA A O 1
ATOM 660 N N . ALA A 1 81 ? 15.150 1.727 -24.079 1.00 69.69 81 ALA A N 1
ATOM 661 C CA . ALA A 1 81 ? 14.645 2.259 -25.344 1.00 69.69 81 ALA A CA 1
ATOM 662 C C . ALA A 1 81 ? 15.724 2.375 -26.441 1.00 69.69 81 ALA A C 1
ATOM 664 O O . ALA A 1 81 ? 15.390 2.626 -27.599 1.00 69.69 81 ALA A O 1
ATOM 665 N N . HIS A 1 82 ? 17.006 2.193 -26.100 1.00 53.78 82 HIS A N 1
ATOM 666 C CA . HIS A 1 82 ? 18.120 2.241 -27.044 1.00 53.78 82 HIS A CA 1
ATOM 667 C C . HIS A 1 82 ? 18.758 0.846 -27.168 1.00 53.78 82 HIS A C 1
ATOM 669 O O . HIS A 1 82 ? 19.689 0.523 -26.426 1.00 53.78 82 HIS A O 1
ATOM 675 N N . PRO A 1 83 ? 18.257 -0.026 -28.068 1.00 55.06 83 PRO A N 1
ATOM 676 C CA . PRO A 1 83 ? 18.816 -1.359 -28.233 1.00 55.06 83 PRO A CA 1
ATOM 677 C C . PRO A 1 83 ? 20.289 -1.239 -28.624 1.00 55.06 83 PRO A C 1
ATOM 679 O O . PRO A 1 83 ? 20.648 -0.555 -29.582 1.00 55.06 83 PRO A O 1
ATOM 682 N N . ARG A 1 84 ? 21.150 -1.882 -27.836 1.00 48.38 84 ARG A N 1
ATOM 683 C CA . ARG A 1 84 ? 22.600 -1.864 -28.025 1.00 48.38 84 ARG A CA 1
ATOM 684 C C . ARG A 1 84 ? 22.927 -2.382 -29.441 1.00 48.38 84 ARG A C 1
ATOM 686 O O . ARG A 1 84 ? 22.488 -3.492 -29.751 1.00 48.38 84 ARG A O 1
ATOM 693 N N . PRO A 1 85 ? 23.657 -1.637 -30.294 1.00 53.19 85 PRO A N 1
ATOM 694 C CA . PRO A 1 85 ? 24.067 -2.153 -31.596 1.00 53.19 85 PRO A CA 1
ATOM 695 C C . PRO A 1 85 ? 24.971 -3.382 -31.418 1.00 53.19 85 PRO A C 1
ATOM 697 O O . PRO A 1 85 ? 25.700 -3.479 -30.423 1.00 53.19 85 PRO A O 1
ATOM 700 N N . ALA A 1 86 ? 24.817 -4.329 -32.348 1.00 52.78 86 ALA A N 1
ATOM 701 C CA . ALA A 1 86 ? 25.474 -5.636 -32.373 1.00 52.78 86 ALA A CA 1
ATOM 702 C C . ALA A 1 86 ? 27.004 -5.534 -32.413 1.00 52.78 86 ALA A C 1
ATOM 704 O O . ALA A 1 86 ? 27.514 -4.626 -33.107 1.00 52.78 86 ALA A O 1
#

Secondary structure (DSSP, 8-state):
--THHHHHHHHHHHHHHHHTT-------HHHHHH-HHHHHHHHHHHTTPPPPTT------SPPS--HHHHHHHHHHHHHHTSPPP-